Protein AF-A0A7C4A9R5-F1 (afdb_monomer_lite)

Radius of gyration: 23.7 Å; chains: 1; bounding box: 29×15×82 Å

Organism: NCBI:txid270496

Foldseek 3Di:
DCVVVVVVVCVPPPVNVCVVDVVSVVVVVVVVVVVCCVVCVVVVVVVCVVVVPDDDPPPPD

Secondary structure (DSSP, 8-state):
--HHHHTTTTTS-HHHHGGG-HHHHHHHHHHHHHHHHHHHHHHHHHHHHHTT-S-------

Structure (mmCIF, N/CA/C/O backbone):
data_AF-A0A7C4A9R5-F1
#
_entry.id   AF-A0A7C4A9R5-F1
#
loop_
_atom_site.group_PDB
_atom_site.id
_atom_site.type_symbol
_atom_site.label_atom_id
_atom_site.label_alt_id
_atom_site.label_comp_id
_atom_site.label_asym_id
_atom_site.label_entity_id
_atom_site.label_seq_id
_atom_site.pdbx_PDB_ins_code
_atom_site.Cartn_x
_atom_site.Cartn_y
_atom_site.Cartn_z
_atom_site.occupancy
_atom_site.B_iso_or_equiv
_atom_site.auth_seq_id
_atom_site.auth_comp_id
_atom_site.auth_asym_id
_atom_site.auth_atom_id
_atom_site.pdbx_PDB_model_num
ATOM 1 N N . MET A 1 1 ? -1.379 -11.061 -40.812 1.00 64.56 1 MET A N 1
ATOM 2 C CA . MET A 1 1 ? -0.632 -9.838 -41.202 1.00 64.56 1 MET A CA 1
ATOM 3 C C . MET A 1 1 ? -1.080 -8.554 -40.475 1.00 64.56 1 MET A C 1
ATOM 5 O O . MET A 1 1 ? -0.591 -7.494 -40.819 1.00 64.56 1 MET A O 1
ATOM 9 N N . ILE A 1 2 ? -1.909 -8.618 -39.417 1.00 58.28 2 ILE A N 1
ATOM 10 C CA . ILE A 1 2 ? -2.244 -7.456 -38.551 1.00 58.28 2 ILE A CA 1
ATOM 11 C C . ILE A 1 2 ? -1.157 -7.186 -37.486 1.00 58.28 2 ILE A C 1
ATOM 13 O O . ILE A 1 2 ? -1.016 -6.075 -36.987 1.00 58.28 2 ILE A O 1
ATOM 17 N N . TYR A 1 3 ? -0.327 -8.186 -37.182 1.00 54.97 3 TYR A N 1
ATOM 18 C CA . TYR A 1 3 ? 0.715 -8.099 -36.157 1.00 54.97 3 TYR A CA 1
ATOM 19 C C . TYR A 1 3 ? 1.815 -7.066 -36.459 1.00 54.97 3 TYR A C 1
ATOM 21 O O . TYR A 1 3 ? 2.337 -6.463 -35.534 1.00 54.97 3 TYR A O 1
ATOM 29 N N . HIS A 1 4 ? 2.129 -6.779 -37.727 1.00 61.22 4 HIS A N 1
ATOM 30 C CA . HIS A 1 4 ? 3.157 -5.784 -38.072 1.00 61.22 4 HIS A CA 1
ATOM 31 C C . HIS A 1 4 ? 2.705 -4.324 -37.902 1.00 61.22 4 HIS A C 1
ATOM 33 O O . HIS A 1 4 ? 3.553 -3.439 -37.866 1.00 61.22 4 HIS A O 1
ATOM 39 N N . LEU A 1 5 ? 1.397 -4.066 -37.774 1.00 60.94 5 LEU A N 1
ATOM 40 C CA . LEU A 1 5 ? 0.845 -2.714 -37.622 1.00 60.94 5 LEU A CA 1
ATOM 41 C C . LEU A 1 5 ? 0.772 -2.269 -36.149 1.00 60.94 5 LEU A C 1
ATOM 43 O O . LEU A 1 5 ? 0.962 -1.093 -35.860 1.00 60.94 5 LEU A O 1
ATOM 47 N N . LEU A 1 6 ? 0.557 -3.199 -35.207 1.00 58.31 6 LEU A N 1
ATOM 48 C CA . LEU A 1 6 ? 0.502 -2.908 -33.760 1.00 58.31 6 LEU A CA 1
ATOM 49 C C . LEU A 1 6 ? 1.884 -2.876 -33.081 1.00 58.31 6 LEU A C 1
ATOM 51 O O . LEU A 1 6 ? 2.074 -2.188 -32.080 1.00 58.31 6 LEU A O 1
ATOM 55 N N . VAL A 1 7 ? 2.853 -3.622 -33.615 1.00 57.75 7 VAL A N 1
ATOM 56 C CA . VAL A 1 7 ? 4.186 -3.801 -33.016 1.00 57.75 7 VAL A CA 1
ATOM 57 C C . VAL A 1 7 ? 5.055 -2.526 -32.979 1.00 57.75 7 VAL A C 1
ATOM 59 O O . VAL A 1 7 ? 5.705 -2.318 -31.955 1.00 57.75 7 VAL A O 1
ATOM 62 N N . PRO A 1 8 ? 5.070 -1.624 -33.985 1.00 59.44 8 PRO A N 1
ATOM 63 C CA . PRO A 1 8 ? 5.885 -0.408 -33.901 1.00 59.44 8 PRO A CA 1
ATOM 64 C C . PRO A 1 8 ? 5.274 0.671 -32.991 1.00 59.44 8 PRO A C 1
ATOM 66 O O . PRO A 1 8 ? 6.019 1.424 -32.369 1.00 59.44 8 PRO A O 1
ATOM 69 N N . PHE A 1 9 ? 3.943 0.708 -32.835 1.00 55.12 9 PHE A N 1
ATOM 70 C CA . PHE A 1 9 ? 3.269 1.645 -31.922 1.00 55.12 9 PHE A CA 1
ATOM 71 C C . PHE A 1 9 ? 3.448 1.263 -30.444 1.00 55.12 9 PHE A C 1
ATOM 73 O O . PHE A 1 9 ? 3.540 2.128 -29.574 1.00 55.12 9 PHE A O 1
ATOM 80 N N . ALA A 1 10 ? 3.590 -0.034 -30.155 1.00 54.28 10 ALA A N 1
ATOM 81 C CA . ALA A 1 10 ? 3.969 -0.528 -28.831 1.00 54.28 10 ALA A CA 1
ATOM 82 C C . ALA A 1 10 ? 5.431 -0.202 -28.454 1.00 54.28 10 ALA A C 1
ATOM 84 O O . ALA A 1 10 ? 5.776 -0.217 -27.273 1.00 54.28 10 ALA A O 1
ATOM 85 N N . ALA A 1 11 ? 6.289 0.109 -29.432 1.00 54.19 11 ALA A N 1
ATOM 86 C CA . ALA A 1 11 ? 7.700 0.430 -29.212 1.00 54.19 11 ALA A CA 1
ATOM 87 C C . ALA A 1 11 ? 7.958 1.911 -28.860 1.00 54.19 11 ALA A C 1
ATOM 89 O O . ALA A 1 11 ? 9.051 2.249 -28.410 1.00 54.19 11 AL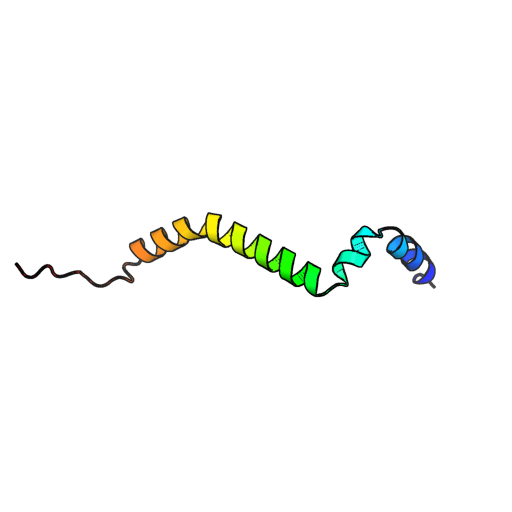A A O 1
ATOM 90 N N . GLN A 1 12 ? 6.979 2.804 -29.045 1.00 54.41 12 GLN A N 1
ATOM 91 C CA . GLN A 1 12 ? 7.174 4.260 -28.931 1.00 54.41 12 GLN A CA 1
ATOM 92 C C . GLN A 1 12 ? 6.915 4.827 -27.532 1.00 54.41 12 GLN A C 1
ATOM 94 O O . GLN A 1 12 ? 7.310 5.953 -27.235 1.00 54.41 12 GLN A O 1
ATOM 99 N N . LEU A 1 13 ? 6.318 4.051 -26.631 1.00 56.44 13 LEU A N 1
ATOM 100 C CA . LEU A 1 13 ? 6.200 4.450 -25.236 1.00 56.44 13 LEU A CA 1
ATOM 101 C C . LEU A 1 13 ? 7.363 3.832 -24.463 1.00 56.44 13 LEU A C 1
ATOM 103 O O . LEU A 1 13 ? 7.241 2.765 -23.875 1.00 56.44 13 LEU A O 1
ATOM 107 N N . SER A 1 14 ? 8.503 4.524 -24.428 1.00 55.84 14 SER A N 1
ATOM 108 C CA . SER A 1 14 ? 9.630 4.173 -23.545 1.00 55.84 14 SER A CA 1
ATOM 109 C C . SER A 1 14 ? 9.173 4.008 -22.078 1.00 55.84 14 SER A C 1
ATOM 111 O O . SER A 1 14 ? 9.647 3.134 -21.353 1.00 55.84 14 SER A O 1
ATOM 113 N N . ALA A 1 15 ? 8.129 4.750 -21.681 1.00 58.34 15 ALA A N 1
ATOM 114 C CA . ALA A 1 15 ? 7.420 4.592 -20.411 1.00 58.34 15 ALA A CA 1
ATOM 115 C C . ALA A 1 15 ? 6.736 3.217 -20.229 1.00 58.34 15 ALA A C 1
ATOM 117 O O . ALA A 1 15 ? 6.646 2.731 -19.106 1.00 58.34 15 ALA A O 1
ATOM 118 N N . LEU A 1 16 ? 6.294 2.548 -21.302 1.00 58.16 16 LEU A N 1
ATOM 119 C CA . LEU A 1 16 ? 5.727 1.197 -21.225 1.00 58.16 16 LEU A CA 1
ATOM 120 C C . LEU A 1 16 ? 6.792 0.112 -20.994 1.00 58.16 16 LEU A C 1
ATOM 122 O O . LEU A 1 16 ? 6.484 -0.936 -20.426 1.00 58.16 16 LEU A O 1
ATOM 126 N N . ASN A 1 17 ? 8.055 0.356 -21.363 1.00 62.47 17 ASN A N 1
ATOM 127 C CA . ASN A 1 17 ? 9.148 -0.583 -21.089 1.00 62.47 17 ASN A CA 1
ATOM 128 C C . ASN A 1 17 ? 9.506 -0.635 -19.590 1.00 62.47 17 ASN A C 1
ATOM 130 O O . ASN A 1 17 ? 10.041 -1.633 -19.114 1.00 62.47 17 ASN A O 1
ATOM 134 N N . VAL A 1 18 ? 9.145 0.396 -18.820 1.00 65.56 18 VAL A N 1
ATOM 135 C CA . VAL A 1 18 ? 9.329 0.444 -17.361 1.00 65.56 18 VAL A CA 1
ATOM 136 C C . VAL A 1 18 ? 8.515 -0.654 -16.656 1.00 65.56 18 VAL A C 1
ATOM 138 O O . VAL A 1 18 ? 8.986 -1.251 -15.689 1.00 65.56 18 VAL A O 1
ATOM 141 N N . PHE A 1 19 ? 7.347 -1.026 -17.193 1.00 64.69 19 PHE A N 1
ATOM 142 C CA . PHE A 1 19 ? 6.514 -2.105 -16.641 1.00 64.69 19 PHE A CA 1
ATOM 143 C C . PHE A 1 19 ? 7.073 -3.517 -16.878 1.00 64.69 19 PHE A C 1
ATOM 145 O O . PHE A 1 19 ? 6.624 -4.458 -16.222 1.00 64.69 19 PHE A O 1
ATOM 152 N N . ARG A 1 20 ? 8.062 -3.693 -17.771 1.00 67.38 20 ARG A N 1
ATOM 153 C CA . ARG A 1 20 ? 8.771 -4.979 -17.937 1.00 67.38 20 ARG A CA 1
ATOM 154 C C . ARG A 1 20 ? 9.735 -5.275 -16.792 1.00 67.38 20 ARG A C 1
ATOM 156 O O . ARG A 1 2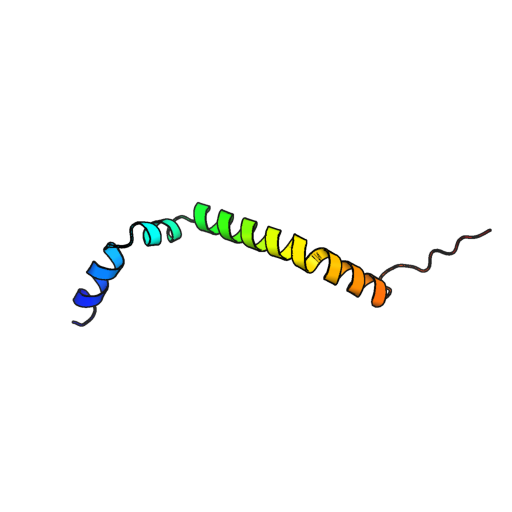0 ? 10.131 -6.427 -16.623 1.00 67.38 20 ARG A O 1
ATOM 163 N N . TYR A 1 21 ? 10.113 -4.271 -16.006 1.00 79.12 21 TYR A N 1
ATOM 164 C CA . TYR A 1 21 ? 10.991 -4.470 -14.863 1.00 79.12 21 TYR A CA 1
ATOM 165 C C . TYR A 1 21 ? 10.189 -4.933 -13.647 1.00 79.12 21 TYR A C 1
ATOM 167 O O . TYR A 1 21 ? 9.294 -4.244 -13.154 1.00 79.12 21 TYR A O 1
ATOM 175 N N . ILE A 1 22 ? 10.565 -6.094 -13.108 1.00 80.12 22 ILE A N 1
ATOM 176 C CA . ILE A 1 22 ? 9.954 -6.676 -11.903 1.00 80.12 22 ILE A CA 1
ATOM 177 C C . ILE A 1 22 ? 10.054 -5.708 -10.713 1.00 80.12 22 ILE A C 1
ATOM 179 O O . ILE A 1 22 ? 9.111 -5.599 -9.931 1.00 80.12 22 ILE A O 1
ATOM 183 N N . THR A 1 23 ? 11.152 -4.955 -10.613 1.00 85.38 23 THR A N 1
ATOM 184 C CA . THR A 1 23 ? 11.380 -3.960 -9.556 1.00 85.38 23 T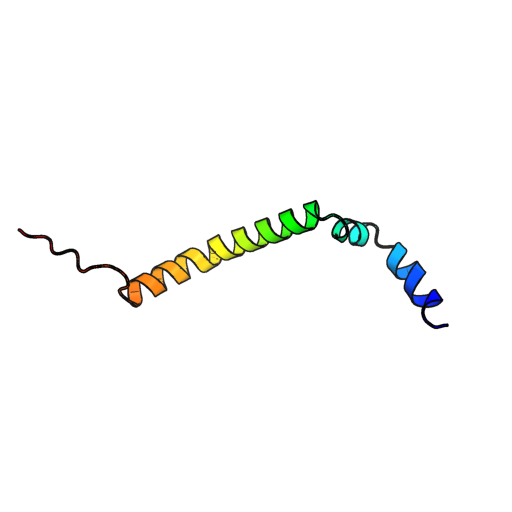HR A CA 1
ATOM 185 C C . THR A 1 23 ? 10.340 -2.843 -9.579 1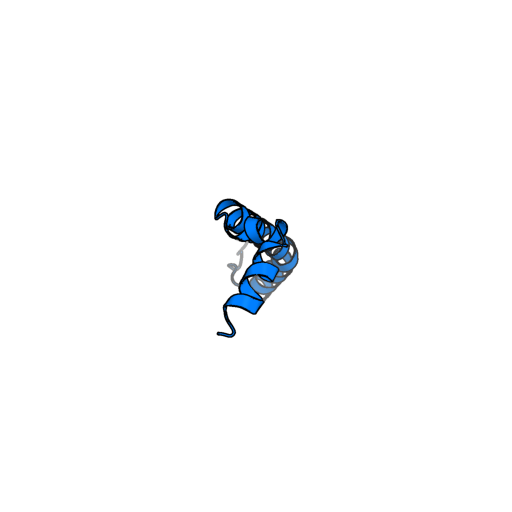.00 85.38 23 THR A C 1
ATOM 187 O O . THR A 1 23 ? 9.753 -2.533 -8.547 1.00 85.38 23 THR A O 1
ATOM 190 N N . PHE A 1 24 ? 10.042 -2.284 -10.756 1.00 83.69 24 PHE A N 1
ATOM 191 C CA . PHE A 1 24 ? 9.002 -1.261 -10.888 1.00 83.69 24 PHE A CA 1
ATOM 192 C C . PHE A 1 24 ? 7.632 -1.812 -10.507 1.00 83.69 24 PHE A C 1
ATOM 194 O O . PHE A 1 24 ? 6.863 -1.124 -9.836 1.00 83.69 24 PHE A O 1
ATOM 201 N N . ARG A 1 25 ? 7.367 -3.080 -10.853 1.00 83.50 25 ARG A N 1
ATOM 202 C CA . ARG A 1 25 ? 6.150 -3.772 -10.434 1.00 83.50 25 ARG A CA 1
ATOM 203 C C . ARG A 1 25 ? 6.003 -3.906 -8.931 1.00 83.50 25 ARG A C 1
ATOM 205 O O . ARG A 1 25 ? 4.943 -3.599 -8.391 1.00 83.50 25 ARG A O 1
ATOM 212 N N . ALA A 1 26 ? 7.059 -4.346 -8.265 1.00 91.19 26 ALA A N 1
ATOM 213 C CA . ALA A 1 26 ? 7.061 -4.480 -6.819 1.00 91.19 26 ALA A CA 1
ATOM 214 C C . ALA A 1 26 ? 6.859 -3.123 -6.128 1.00 91.19 26 ALA A C 1
ATOM 216 O O . ALA A 1 26 ? 6.050 -3.027 -5.209 1.00 91.19 26 ALA A O 1
ATOM 217 N N . ILE A 1 27 ? 7.534 -2.071 -6.605 1.00 93.50 27 ILE A N 1
ATOM 218 C CA . ILE A 1 27 ? 7.444 -0.733 -6.010 1.00 93.50 27 ILE A CA 1
ATOM 219 C C . ILE A 1 27 ? 6.033 -0.163 -6.157 1.00 93.50 27 ILE A C 1
ATOM 221 O O . ILE A 1 27 ? 5.460 0.244 -5.152 1.00 93.50 27 ILE A O 1
ATOM 225 N N . TYR A 1 28 ? 5.428 -0.175 -7.353 1.00 89.94 28 TYR A N 1
ATOM 226 C CA . TYR A 1 28 ? 4.068 0.363 -7.484 1.00 89.94 28 TYR A CA 1
ATOM 227 C C . TYR A 1 28 ? 3.048 -0.468 -6.695 1.00 89.94 28 TYR A C 1
ATOM 229 O O . TYR A 1 28 ? 2.112 0.099 -6.129 1.00 89.94 28 TYR A O 1
ATOM 237 N N . ALA A 1 29 ? 3.214 -1.795 -6.619 1.00 91.69 29 ALA A N 1
ATOM 238 C CA . ALA A 1 29 ? 2.344 -2.659 -5.822 1.00 91.69 29 ALA A CA 1
ATOM 239 C C . ALA A 1 29 ? 2.465 -2.330 -4.327 1.00 91.69 29 ALA A C 1
ATOM 241 O O . ALA A 1 29 ? 1.459 -2.207 -3.635 1.00 91.69 29 ALA A O 1
ATOM 242 N N . PHE A 1 30 ? 3.685 -2.106 -3.841 1.00 95.31 30 PHE A N 1
ATOM 243 C CA . PHE A 1 30 ? 3.932 -1.681 -2.469 1.00 95.31 30 PHE A CA 1
ATOM 244 C C . PHE A 1 30 ? 3.358 -0.289 -2.184 1.00 95.31 30 PHE A C 1
ATOM 246 O O . PHE A 1 30 ? 2.633 -0.113 -1.209 1.00 95.31 30 PHE A O 1
ATOM 253 N N . THR A 1 31 ? 3.621 0.696 -3.047 1.00 95.81 31 THR A N 1
ATOM 254 C CA . THR A 1 31 ? 3.111 2.064 -2.885 1.00 95.81 31 THR A CA 1
ATOM 255 C C . THR A 1 31 ? 1.583 2.092 -2.879 1.00 95.81 31 THR A C 1
ATOM 257 O O . THR A 1 31 ? 0.983 2.732 -2.020 1.00 95.81 31 THR A O 1
ATOM 260 N N . THR A 1 32 ? 0.937 1.370 -3.797 1.00 94.69 32 THR A N 1
ATOM 261 C CA . THR A 1 32 ? -0.532 1.283 -3.841 1.00 94.69 32 THR A CA 1
ATOM 262 C C . THR A 1 32 ? -1.094 0.565 -2.617 1.00 94.69 32 THR A C 1
ATOM 264 O O . THR A 1 32 ? -2.037 1.070 -2.011 1.00 94.69 32 THR A O 1
ATOM 267 N N . ALA A 1 33 ? -0.488 -0.547 -2.191 1.00 95.12 33 ALA A N 1
ATOM 268 C CA . ALA A 1 33 ? -0.878 -1.247 -0.970 1.00 95.12 33 ALA A CA 1
ATOM 269 C C . ALA A 1 33 ? -0.741 -0.356 0.273 1.00 95.12 33 ALA A C 1
ATOM 271 O O . ALA A 1 33 ? -1.635 -0.349 1.114 1.00 95.12 33 ALA A O 1
ATOM 272 N N . LEU A 1 34 ? 0.328 0.440 0.367 1.00 95.81 34 LEU A N 1
ATOM 273 C CA . LEU A 1 34 ? 0.544 1.381 1.464 1.00 95.81 34 LEU A CA 1
ATOM 274 C C . LEU A 1 34 ? -0.538 2.467 1.498 1.00 95.81 34 LEU A C 1
ATOM 276 O O . LEU A 1 34 ? -1.117 2.724 2.552 1.00 95.81 34 LEU A O 1
ATOM 280 N N . ILE A 1 35 ? -0.853 3.071 0.349 1.00 96.31 35 ILE A N 1
ATOM 281 C CA . ILE A 1 35 ? -1.918 4.080 0.244 1.00 96.31 35 ILE A CA 1
ATOM 282 C C . ILE A 1 35 ? -3.262 3.473 0.663 1.00 96.31 35 ILE A C 1
ATOM 284 O O . ILE A 1 35 ? -3.983 4.057 1.473 1.00 96.31 35 ILE A O 1
ATOM 288 N N . ILE A 1 36 ? -3.581 2.278 0.160 1.00 95.44 36 ILE A N 1
ATOM 289 C CA . ILE A 1 36 ? -4.808 1.561 0.518 1.00 95.44 36 ILE A CA 1
ATOM 290 C C . ILE A 1 36 ? -4.826 1.261 2.020 1.00 95.44 36 ILE A C 1
ATOM 292 O O . ILE A 1 36 ? -5.835 1.520 2.668 1.00 95.44 36 ILE A O 1
ATOM 296 N N . ALA A 1 37 ? -3.731 0.775 2.602 1.00 93.94 37 ALA A N 1
ATOM 297 C CA . ALA A 1 37 ? -3.649 0.457 4.024 1.00 93.94 37 ALA A CA 1
ATOM 298 C C . ALA A 1 37 ? -3.851 1.694 4.910 1.00 93.94 37 ALA A C 1
ATOM 300 O O . ALA A 1 37 ? -4.547 1.608 5.918 1.00 93.94 37 ALA A O 1
ATOM 301 N N . ILE A 1 38 ? -3.313 2.854 4.529 1.00 94.25 38 ILE A N 1
ATOM 302 C CA . ILE A 1 38 ? -3.496 4.098 5.291 1.00 94.25 38 ILE A CA 1
ATOM 303 C C . ILE A 1 38 ? -4.946 4.596 5.189 1.00 94.25 38 ILE A C 1
ATOM 305 O O . ILE A 1 38 ? -5.531 4.997 6.194 1.00 94.25 38 ILE A O 1
ATOM 309 N N . VAL A 1 39 ? -5.554 4.541 4.001 1.00 94.56 39 VAL A N 1
ATOM 310 C CA . VAL A 1 39 ? -6.930 5.024 3.781 1.00 94.56 39 VAL A CA 1
ATOM 311 C C . VAL A 1 39 ? -7.972 4.073 4.381 1.00 94.56 39 VAL A C 1
ATOM 313 O O . VAL A 1 39 ? -8.908 4.506 5.058 1.00 94.56 39 VAL A O 1
ATOM 316 N N . PHE A 1 40 ? -7.825 2.769 4.155 1.00 93.06 40 PHE A N 1
ATOM 317 C CA . PHE A 1 40 ? -8.778 1.750 4.599 1.00 93.06 40 PHE A CA 1
ATOM 318 C C . PHE A 1 40 ? -8.488 1.218 6.002 1.00 93.06 40 PHE A C 1
ATOM 320 O O . PHE A 1 40 ? -9.415 0.748 6.661 1.00 93.06 40 PHE A O 1
ATOM 327 N N . GLY A 1 41 ? -7.256 1.344 6.498 1.00 90.50 41 GLY A N 1
ATOM 328 C CA . GLY A 1 41 ? -6.840 0.936 7.841 1.00 90.50 41 GLY A CA 1
ATOM 329 C C . GLY A 1 41 ? -7.764 1.423 8.961 1.00 90.50 41 GLY A C 1
ATOM 330 O O . GLY A 1 41 ? -8.315 0.584 9.675 1.00 90.50 41 GLY A O 1
ATOM 331 N N . PRO A 1 42 ? -8.044 2.734 9.110 1.00 87.81 42 PRO A N 1
ATOM 332 C CA . PRO A 1 42 ? -8.917 3.215 10.183 1.00 87.81 42 PRO A CA 1
ATOM 333 C C . PRO A 1 42 ? -10.357 2.713 10.037 1.00 87.81 42 PRO A C 1
ATOM 335 O O . PRO A 1 42 ? -11.039 2.478 11.036 1.00 87.81 42 PRO A O 1
ATOM 338 N N . ARG A 1 43 ? -10.839 2.526 8.802 1.00 89.06 43 ARG A N 1
ATOM 339 C CA . ARG A 1 43 ? -12.184 1.996 8.549 1.00 89.06 43 ARG A CA 1
ATOM 340 C C . ARG A 1 43 ? -12.270 0.515 8.923 1.00 89.06 43 ARG A C 1
ATOM 342 O O . ARG A 1 43 ? -13.259 0.118 9.535 1.00 89.06 43 ARG A O 1
ATOM 349 N N . LEU A 1 44 ? -11.232 -0.261 8.609 1.00 87.00 44 LEU A N 1
ATOM 350 C CA . LEU A 1 44 ? -11.113 -1.671 8.967 1.00 87.00 44 LEU A CA 1
ATOM 351 C C . LEU A 1 44 ? -11.030 -1.849 10.485 1.00 87.00 44 LEU A C 1
ATOM 353 O O . LEU A 1 44 ? -11.803 -2.624 11.036 1.00 87.00 44 LEU A O 1
ATOM 357 N N . ILE A 1 45 ? -10.179 -1.081 11.172 1.00 87.00 45 ILE A N 1
ATOM 358 C CA . ILE A 1 45 ? -10.041 -1.139 12.637 1.00 87.00 45 ILE A CA 1
ATOM 359 C C . ILE A 1 45 ? -11.381 -0.822 13.307 1.00 87.00 45 ILE A C 1
ATOM 361 O O . ILE A 1 45 ? -11.856 -1.607 14.120 1.00 87.00 45 ILE A O 1
ATOM 365 N N . ARG A 1 46 ? -12.056 0.267 12.911 1.00 86.75 46 ARG A N 1
ATOM 366 C CA . ARG A 1 46 ? -13.382 0.613 13.458 1.00 86.75 46 ARG A CA 1
ATOM 367 C C . ARG A 1 46 ? -14.422 -0.474 13.199 1.00 86.75 46 ARG A C 1
ATOM 369 O O . ARG A 1 46 ? -15.291 -0.690 14.038 1.00 86.75 46 ARG A O 1
ATOM 376 N N . TRP A 1 47 ? -14.373 -1.125 12.038 1.00 86.19 47 TRP A N 1
ATOM 377 C CA . TRP A 1 47 ? -15.269 -2.235 11.728 1.00 86.19 47 TRP A CA 1
ATOM 378 C C . TRP A 1 47 ? -14.984 -3.447 12.623 1.00 86.19 47 TRP A C 1
ATOM 380 O O . TRP A 1 47 ? -15.910 -3.957 13.245 1.00 86.19 47 TRP A O 1
ATOM 390 N N . LEU A 1 48 ? -13.717 -3.829 12.795 1.00 84.69 48 LEU A N 1
ATOM 391 C CA . LEU A 1 48 ? -13.309 -4.918 13.689 1.00 84.69 48 LEU A CA 1
ATOM 392 C C . LEU A 1 48 ? -13.685 -4.642 15.154 1.00 84.69 48 LEU A C 1
ATOM 394 O O . LEU A 1 48 ? -14.178 -5.536 15.843 1.00 84.69 48 LEU A O 1
ATOM 398 N N . THR A 1 49 ? -13.547 -3.394 15.615 1.00 81.62 49 THR A N 1
ATOM 399 C CA . THR A 1 49 ? -14.013 -2.969 16.945 1.00 81.62 49 THR A CA 1
ATOM 400 C C . THR A 1 49 ? -15.533 -3.101 17.082 1.00 81.62 49 THR A C 1
ATOM 402 O O . THR A 1 49 ? -16.015 -3.550 18.119 1.00 81.62 49 THR A O 1
ATOM 405 N N . LYS A 1 50 ? -16.310 -2.767 16.039 1.00 80.94 50 LYS A N 1
ATOM 406 C CA . LYS A 1 50 ? -17.778 -2.925 16.042 1.00 80.94 50 LYS A CA 1
ATOM 407 C C . LYS A 1 50 ? -18.226 -4.382 16.064 1.00 80.94 50 LYS A C 1
ATOM 409 O O . LYS A 1 50 ? -19.222 -4.688 16.709 1.00 80.94 50 LYS A O 1
ATOM 414 N N . VAL A 1 51 ? -17.494 -5.266 15.391 1.00 83.50 51 VAL A N 1
ATOM 415 C CA . VAL A 1 51 ? -17.752 -6.717 15.404 1.00 83.50 51 VAL A CA 1
ATOM 416 C C . VAL A 1 51 ? -17.379 -7.340 16.762 1.00 83.50 51 VAL A C 1
ATOM 418 O O . VAL A 1 51 ? -17.671 -8.505 17.002 1.00 83.50 51 VAL A O 1
ATOM 421 N N . LYS A 1 52 ? -16.795 -6.559 17.689 1.00 67.44 52 LYS A N 1
ATOM 422 C CA . LYS A 1 52 ? -16.351 -7.015 19.012 1.00 67.44 52 LYS A CA 1
ATOM 423 C C . LYS A 1 52 ? -15.467 -8.266 18.931 1.00 67.44 52 LYS A C 1
ATOM 425 O O . LYS A 1 52 ? -15.575 -9.170 19.749 1.00 67.44 52 LYS A O 1
ATOM 430 N N . CYS A 1 53 ? -14.517 -8.280 17.994 1.00 61.78 53 CYS A N 1
ATOM 431 C CA . CYS A 1 53 ? -13.410 -9.248 17.984 1.00 61.78 53 CYS A CA 1
ATOM 432 C C . CYS A 1 53 ? -12.324 -8.881 19.021 1.00 61.78 53 CYS A C 1
ATOM 434 O O . CYS A 1 53 ? -11.130 -8.993 18.762 1.00 61.78 53 CYS A O 1
ATOM 436 N N . GLY A 1 54 ? -12.736 -8.373 20.181 1.00 61.34 54 GLY A N 1
ATOM 437 C CA . GLY A 1 54 ? -11.868 -7.961 21.274 1.00 61.34 54 GLY A CA 1
ATOM 438 C C . GLY A 1 54 ? -12.533 -8.367 22.576 1.00 61.34 54 GLY A C 1
ATOM 439 O O . GLY A 1 54 ? -13.687 -8.007 22.810 1.00 61.34 54 GLY A O 1
ATOM 440 N N . GLN A 1 55 ? -11.818 -9.172 23.360 1.00 60.09 55 GLN A N 1
ATOM 441 C CA . GLN A 1 55 ? -12.230 -9.640 24.679 1.00 60.09 55 GLN A CA 1
ATOM 442 C C . GLN A 1 55 ? -12.868 -8.524 25.511 1.00 60.09 55 GLN A C 1
ATOM 444 O O . GLN A 1 55 ? -12.408 -7.382 25.509 1.00 60.09 55 GLN A O 1
ATOM 449 N N . TYR A 1 56 ? -13.905 -8.894 26.261 1.00 61.84 56 TYR A N 1
ATOM 450 C CA . TYR A 1 56 ? -14.404 -8.094 27.369 1.00 61.84 56 TYR A CA 1
ATOM 451 C C . TYR A 1 56 ? -13.251 -7.952 28.370 1.00 61.84 56 TYR A C 1
ATOM 453 O O . TYR A 1 56 ? -12.835 -8.944 28.967 1.00 61.84 56 TYR A O 1
ATOM 461 N N . ILE A 1 57 ? -12.678 -6.755 28.489 1.00 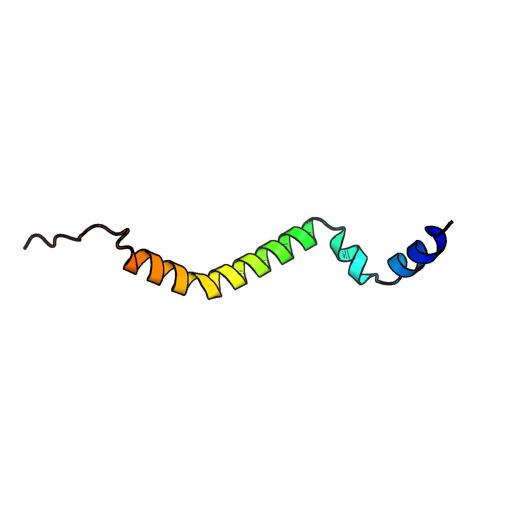66.88 57 ILE A N 1
ATOM 462 C CA . ILE A 1 57 ? -11.713 -6.456 29.546 1.00 66.88 57 ILE A CA 1
ATOM 463 C C . ILE A 1 57 ? -12.548 -6.410 30.826 1.00 66.88 57 ILE A C 1
ATOM 465 O O . ILE A 1 57 ? -13.292 -5.459 31.048 1.00 66.88 57 ILE A O 1
ATOM 469 N N . HIS A 1 58 ? -12.528 -7.502 31.589 1.00 61.66 58 HIS A N 1
ATOM 470 C CA . HIS A 1 58 ? -13.052 -7.506 32.946 1.00 61.66 58 HIS A CA 1
ATOM 471 C C . HIS A 1 58 ? -11.996 -6.798 33.791 1.00 61.66 58 HIS A C 1
ATOM 473 O O . HIS A 1 58 ? -10.911 -7.329 34.013 1.00 61.66 58 HIS A O 1
ATOM 479 N N . GLU A 1 59 ? -12.267 -5.548 34.150 1.00 65.06 59 GLU A N 1
ATOM 480 C CA . GLU A 1 59 ? -11.529 -4.880 35.213 1.00 65.06 59 GLU A CA 1
ATOM 481 C C . GLU A 1 59 ? -12.059 -5.476 36.522 1.00 65.06 59 GLU A C 1
ATOM 483 O O . GLU A 1 59 ? -13.105 -5.062 37.018 1.00 65.06 59 GLU A O 1
ATOM 488 N N . ASP A 1 60 ? -11.400 -6.533 37.007 1.00 70.12 60 ASP A N 1
ATOM 489 C CA 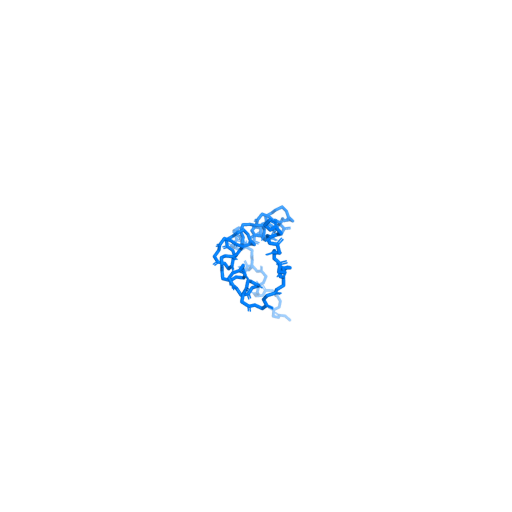. ASP A 1 60 ? -11.618 -7.040 38.362 1.00 70.12 60 ASP A CA 1
ATOM 490 C C . ASP A 1 60 ? -11.140 -5.951 39.337 1.00 70.12 60 ASP A C 1
ATOM 492 O O . ASP A 1 60 ? -9.944 -5.657 39.423 1.00 70.12 60 ASP A O 1
ATOM 496 N N . VAL A 1 61 ? -12.112 -5.298 39.979 1.00 61.25 61 VAL A N 1
ATOM 497 C CA . VAL A 1 61 ? -11.947 -4.300 41.051 1.00 61.25 61 VAL A CA 1
ATOM 498 C C . VAL A 1 61 ? -11.373 -4.898 42.327 1.00 61.25 61 VAL A C 1
ATOM 500 O O . VAL A 1 61 ? -11.756 -6.037 42.679 1.00 61.25 61 VAL A O 1
#

pLDDT: mean 75.2, std 15.1, range [54.19, 96.31]

Sequence (61 aa):
MIYHLLVPFAAQLSALNVFRYITFRAIYAFTTALIIAIVFGPRLIRWLTKVKCGQYIHEDV